Protein AF-A0A4S8KKP1-F1 (afdb_monomer_lite)

Structure (mmCIF, N/CA/C/O backbone):
data_AF-A0A4S8KKP1-F1
#
_entry.id   AF-A0A4S8KKP1-F1
#
loop_
_atom_site.group_PDB
_atom_site.id
_atom_site.type_symbol
_atom_site.label_atom_id
_atom_site.label_alt_id
_atom_site.label_comp_id
_atom_site.label_asym_id
_atom_site.label_entity_id
_atom_site.label_seq_id
_atom_site.pdbx_PDB_ins_code
_atom_site.Cartn_x
_atom_site.Cartn_y
_atom_site.Cartn_z
_atom_site.occupancy
_atom_site.B_iso_or_equiv
_atom_site.auth_seq_id
_atom_site.auth_comp_id
_atom_site.auth_asym_id
_atom_site.auth_atom_id
_atom_site.pdbx_PDB_model_num
ATOM 1 N N . ILE A 1 1 ? 6.135 -16.336 -1.699 1.00 77.44 1 ILE A N 1
ATOM 2 C CA . ILE A 1 1 ? 6.123 -14.896 -1.329 1.00 77.44 1 ILE A CA 1
ATOM 3 C C . ILE A 1 1 ? 5.027 -14.130 -2.071 1.00 77.44 1 ILE A C 1
ATOM 5 O O . ILE A 1 1 ? 3.992 -13.927 -1.466 1.00 77.44 1 ILE A O 1
ATOM 9 N N . ILE A 1 2 ? 5.138 -13.772 -3.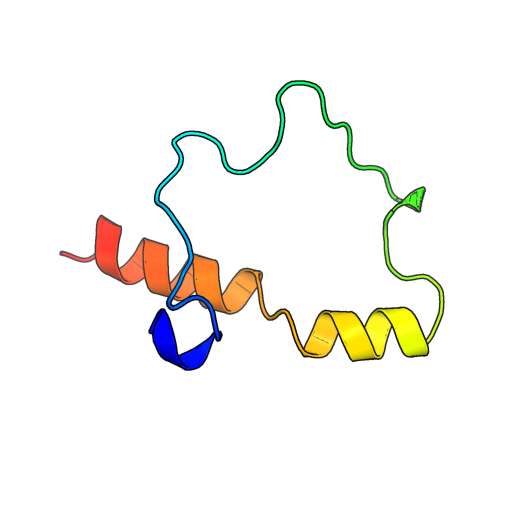357 1.00 80.44 2 ILE A N 1
ATOM 10 C CA . ILE A 1 2 ? 4.084 -12.983 -4.050 1.00 80.44 2 ILE A CA 1
ATOM 11 C C . ILE A 1 2 ? 2.698 -13.674 -4.016 1.00 80.44 2 ILE A C 1
ATOM 13 O O . ILE A 1 2 ? 1.674 -13.037 -3.771 1.00 80.44 2 ILE A O 1
ATOM 17 N N . SER A 1 3 ? 2.670 -15.001 -4.168 1.00 82.94 3 SER A N 1
ATOM 18 C CA . SER A 1 3 ? 1.460 -15.826 -4.064 1.00 82.94 3 SER A CA 1
ATOM 19 C C . SER A 1 3 ? 0.834 -15.883 -2.665 1.00 82.94 3 SER A C 1
ATOM 21 O O . SER A 1 3 ? -0.372 -16.088 -2.573 1.00 82.94 3 SER A O 1
ATOM 23 N N . GLU A 1 4 ? 1.623 -15.708 -1.600 1.00 85.62 4 GLU A N 1
ATOM 24 C CA . GLU A 1 4 ? 1.161 -15.727 -0.199 1.00 85.62 4 GLU A CA 1
ATOM 25 C C . GLU A 1 4 ? 0.439 -14.433 0.180 1.00 85.62 4 GLU A C 1
ATOM 27 O O . GLU A 1 4 ? -0.369 -14.421 1.102 1.00 85.62 4 GLU A O 1
ATOM 32 N N . PHE A 1 5 ? 0.718 -13.349 -0.545 1.00 84.25 5 PHE A N 1
ATOM 33 C CA . PHE A 1 5 ? 0.100 -12.040 -0.347 1.00 84.25 5 PHE A CA 1
ATOM 34 C C . PHE A 1 5 ? -1.015 -11.744 -1.360 1.00 84.25 5 PHE A C 1
ATOM 36 O O . PHE A 1 5 ? -1.466 -10.607 -1.452 1.00 84.25 5 PHE A O 1
ATOM 43 N N . GLY A 1 6 ? -1.444 -12.740 -2.146 1.00 84.00 6 GLY A N 1
ATOM 44 C CA . GLY A 1 6 ? -2.496 -12.566 -3.154 1.00 84.00 6 GLY A CA 1
ATOM 45 C C . GLY A 1 6 ? -2.099 -11.679 -4.342 1.00 84.00 6 GLY A C 1
ATOM 46 O O . GLY A 1 6 ? -2.968 -11.225 -5.071 1.00 84.00 6 GLY A O 1
ATOM 47 N N . GLN A 1 7 ? -0.803 -11.439 -4.566 1.00 84.56 7 GLN A N 1
ATOM 48 C CA . GLN A 1 7 ? -0.294 -10.494 -5.572 1.00 84.56 7 GLN A CA 1
ATOM 49 C C . GLN A 1 7 ? 0.169 -11.185 -6.867 1.00 84.56 7 GLN A C 1
ATOM 51 O O . GLN A 1 7 ? 1.071 -10.703 -7.542 1.00 84.56 7 GLN A O 1
ATOM 56 N N . ARG A 1 8 ? -0.394 -12.351 -7.222 1.00 85.25 8 ARG A N 1
ATOM 57 C CA . ARG A 1 8 ? 0.085 -13.159 -8.369 1.00 85.25 8 ARG A CA 1
ATOM 58 C C . ARG A 1 8 ? 0.007 -12.428 -9.711 1.00 85.25 8 ARG A C 1
ATOM 60 O O . ARG A 1 8 ? 0.816 -12.707 -10.585 1.00 85.25 8 ARG A O 1
ATOM 67 N N . GLU A 1 9 ? -0.946 -11.514 -9.846 1.00 85.88 9 GLU A N 1
ATOM 68 C CA . GLU A 1 9 ? -1.175 -10.713 -11.054 1.00 85.88 9 GLU A CA 1
ATOM 69 C C . GLU A 1 9 ? -0.522 -9.323 -10.973 1.00 85.88 9 GLU A C 1
ATOM 71 O O . GLU A 1 9 ? -0.709 -8.492 -11.854 1.00 85.88 9 GLU A O 1
ATOM 76 N N . ALA A 1 10 ? 0.250 -9.042 -9.917 1.00 83.25 10 ALA A N 1
ATOM 77 C CA . ALA A 1 10 ? 0.905 -7.753 -9.762 1.00 83.25 10 ALA A CA 1
ATOM 78 C C . ALA A 1 10 ? 2.036 -7.585 -10.787 1.00 83.25 10 ALA A C 1
ATOM 80 O O . ALA A 1 10 ? 2.921 -8.434 -10.918 1.00 83.25 10 ALA A O 1
ATOM 81 N N . HIS A 1 11 ? 2.036 -6.449 -11.481 1.00 83.62 11 HIS A N 1
ATOM 82 C CA . HIS A 1 11 ? 3.076 -6.092 -12.439 1.00 83.62 11 HIS A CA 1
ATOM 83 C C . HIS A 1 11 ? 4.175 -5.254 -11.781 1.00 83.62 11 HIS A C 1
ATOM 85 O O . HIS A 1 11 ? 3.914 -4.415 -10.917 1.00 83.62 11 HIS A O 1
ATOM 91 N N . ALA A 1 12 ? 5.419 -5.455 -12.215 1.00 81.38 12 ALA A N 1
ATOM 92 C CA . ALA A 1 12 ? 6.537 -4.641 -11.759 1.00 81.38 12 ALA A CA 1
ATOM 93 C C . ALA A 1 12 ? 6.416 -3.214 -12.313 1.00 81.38 12 ALA A C 1
ATOM 95 O O . ALA A 1 12 ? 6.371 -3.006 -13.525 1.00 81.38 12 ALA A O 1
ATOM 96 N N . VAL A 1 13 ? 6.403 -2.228 -11.419 1.00 81.62 13 VAL A N 1
ATOM 97 C CA . VAL A 1 13 ? 6.377 -0.801 -11.754 1.00 81.62 13 VAL A CA 1
ATOM 98 C C . VAL A 1 13 ? 7.483 -0.077 -10.997 1.00 81.62 13 VAL A C 1
ATOM 100 O O . VAL A 1 13 ? 7.804 -0.424 -9.862 1.00 81.62 13 VAL A O 1
ATOM 103 N N . LYS A 1 14 ? 8.087 0.934 -11.632 1.00 78.62 14 LYS A N 1
ATOM 104 C CA . LYS A 1 14 ? 9.235 1.660 -11.064 1.00 78.62 14 LYS A CA 1
ATOM 105 C C . LYS A 1 14 ? 8.853 2.470 -9.822 1.00 78.62 14 LYS A C 1
ATOM 107 O O . LYS A 1 14 ? 9.605 2.500 -8.854 1.00 78.62 14 LYS A O 1
ATOM 112 N N . THR A 1 15 ? 7.674 3.085 -9.856 1.00 79.25 15 THR A N 1
ATOM 113 C CA . THR A 1 15 ? 7.081 3.790 -8.721 1.00 79.25 15 THR A CA 1
ATOM 114 C C . THR A 1 15 ? 5.631 3.324 -8.605 1.00 79.25 15 THR A C 1
ATOM 116 O O . THR A 1 15 ? 4.828 3.687 -9.459 1.00 79.25 15 THR A O 1
ATOM 119 N N . PRO A 1 16 ? 5.283 2.489 -7.609 1.00 75.50 16 PRO A N 1
ATOM 120 C CA . PRO A 1 16 ? 3.919 1.976 -7.453 1.00 75.50 16 PRO A CA 1
ATOM 121 C C . PRO A 1 16 ? 2.921 3.041 -6.990 1.00 75.50 16 PRO A C 1
ATOM 123 O O . PRO A 1 16 ? 1.719 2.850 -7.127 1.00 75.50 16 PRO A O 1
ATOM 126 N N . LEU A 1 17 ? 3.414 4.155 -6.447 1.00 82.31 17 LEU A N 1
ATOM 127 C CA . LEU A 1 17 ? 2.603 5.309 -6.085 1.00 82.31 17 LEU A CA 1
ATOM 128 C C . LEU A 1 17 ? 2.515 6.280 -7.266 1.00 82.31 17 LEU A C 1
ATOM 130 O O . LEU A 1 17 ? 3.538 6.596 -7.880 1.00 82.31 17 LEU A O 1
ATOM 134 N N . GLU A 1 18 ? 1.318 6.790 -7.545 1.00 83.19 18 GLU A N 1
ATOM 135 C CA . GLU A 1 18 ? 1.138 7.821 -8.564 1.00 83.19 18 GLU A CA 1
ATOM 136 C C . GLU A 1 18 ? 1.951 9.087 -8.219 1.00 83.19 18 GLU A C 1
ATOM 138 O O . GLU A 1 18 ? 1.990 9.534 -7.064 1.00 83.19 18 GLU A O 1
ATOM 143 N N . PRO A 1 19 ? 2.639 9.696 -9.202 1.00 85.94 19 PRO A N 1
ATOM 144 C CA . PRO A 1 19 ? 3.359 10.938 -8.973 1.00 85.94 19 PRO A CA 1
ATOM 145 C C . PRO A 1 19 ? 2.423 12.043 -8.476 1.00 85.94 19 PRO A C 1
ATOM 147 O O . PRO A 1 19 ? 1.408 12.345 -9.096 1.00 85.94 19 PRO A O 1
ATOM 150 N N . GLY A 1 20 ? 2.792 12.688 -7.370 1.00 87.31 20 GLY A N 1
ATOM 151 C CA . GLY A 1 20 ? 2.010 13.782 -6.792 1.00 87.31 20 GLY A CA 1
ATOM 152 C C . GLY A 1 20 ? 0.966 13.353 -5.759 1.00 87.31 20 GLY A C 1
ATOM 153 O O . GLY A 1 20 ? 0.392 14.232 -5.113 1.00 87.31 20 GLY A O 1
ATOM 154 N N . THR A 1 21 ? 0.769 12.050 -5.518 1.00 88.62 21 THR A N 1
ATOM 155 C CA . THR A 1 21 ? -0.061 11.583 -4.399 1.00 88.62 21 THR A CA 1
ATOM 156 C C . THR A 1 21 ? 0.527 12.060 -3.072 1.00 88.62 21 THR A C 1
ATOM 158 O O . THR A 1 21 ? 1.663 11.737 -2.716 1.00 88.62 21 THR A O 1
ATOM 161 N N . ARG A 1 22 ? -0.257 12.832 -2.314 1.00 89.56 22 ARG A N 1
ATOM 162 C CA . ARG A 1 22 ? 0.097 13.292 -0.967 1.00 89.56 22 ARG A CA 1
ATOM 163 C C . ARG A 1 22 ? -0.777 12.581 0.049 1.00 89.56 22 ARG A C 1
ATOM 165 O O . ARG A 1 22 ? -1.934 12.939 0.217 1.00 89.56 22 ARG A O 1
ATOM 172 N N . LEU A 1 23 ? -0.198 11.599 0.730 1.00 88.25 23 LEU A N 1
ATOM 173 C CA . LEU A 1 23 ? -0.854 10.944 1.854 1.00 88.25 23 LEU A CA 1
ATOM 174 C C . LEU A 1 23 ? -0.835 11.861 3.080 1.00 88.25 23 LEU A C 1
ATOM 176 O O . LEU A 1 23 ? 0.153 12.544 3.364 1.00 88.25 23 LEU A O 1
ATOM 180 N N . SER A 1 24 ? -1.929 11.847 3.821 1.00 93.00 24 SER A N 1
ATOM 181 C CA . SER A 1 24 ? -2.150 12.621 5.032 1.00 93.00 24 SER A CA 1
ATOM 182 C C . SER A 1 24 ? -2.642 11.716 6.161 1.00 93.00 24 SER A C 1
ATOM 184 O O . SER A 1 24 ? -3.035 10.570 5.956 1.00 93.00 24 SER A O 1
ATOM 186 N N . ARG A 1 25 ? -2.692 12.250 7.387 1.00 88.06 25 ARG A N 1
ATOM 187 C CA . ARG A 1 25 ? -3.355 11.550 8.502 1.00 88.06 25 ARG A CA 1
ATOM 188 C C . ARG A 1 25 ? -4.857 11.358 8.267 1.00 88.06 25 ARG A C 1
ATOM 190 O O . ARG A 1 25 ? -5.469 10.558 8.957 1.00 88.06 25 ARG A O 1
ATOM 197 N N . GLY A 1 26 ? -5.455 12.090 7.327 1.00 91.06 26 GLY A N 1
ATOM 198 C CA . GLY A 1 26 ? -6.855 11.920 6.954 1.00 91.06 26 GLY A CA 1
ATOM 199 C C . GLY A 1 26 ? -7.136 10.600 6.237 1.00 91.06 26 GLY A C 1
ATOM 200 O O . GLY A 1 26 ? -8.266 10.127 6.335 1.00 91.06 26 GLY A O 1
ATOM 201 N N . ASP A 1 27 ? -6.116 10.022 5.595 1.00 88.31 27 ASP A N 1
ATOM 202 C CA . ASP A 1 27 ? -6.188 8.793 4.793 1.00 88.31 27 ASP A CA 1
ATOM 203 C C . ASP A 1 27 ? -5.932 7.528 5.625 1.00 88.31 27 ASP A C 1
ATOM 205 O O . ASP A 1 27 ? -5.969 6.413 5.108 1.00 88.31 27 ASP A O 1
ATOM 209 N N . SER A 1 28 ? -5.646 7.677 6.925 1.00 89.25 28 SER A N 1
ATOM 210 C CA . SER A 1 28 ? -5.566 6.525 7.817 1.00 89.25 28 SER A CA 1
ATOM 211 C C . SER A 1 28 ? -6.963 5.945 8.056 1.00 89.25 28 SER A C 1
ATOM 213 O O . SER A 1 28 ? -7.888 6.737 8.252 1.00 89.25 28 SER A O 1
ATOM 215 N N . PRO A 1 29 ? -7.101 4.612 8.167 1.00 91.00 29 PRO A N 1
ATOM 216 C CA . PRO A 1 29 ? -8.342 3.966 8.587 1.00 91.00 29 PRO A CA 1
ATOM 217 C C . PRO A 1 29 ? -8.882 4.584 9.878 1.00 91.00 29 PRO A C 1
ATOM 219 O O . PRO A 1 29 ? -8.160 4.675 10.880 1.00 91.00 29 PRO A O 1
ATOM 222 N N . LYS A 1 30 ? -10.141 5.012 9.861 1.00 93.56 30 LYS A N 1
ATOM 223 C CA . LYS A 1 30 ? -10.830 5.629 11.001 1.00 93.56 30 LYS A CA 1
ATOM 224 C C . LYS A 1 30 ? -11.804 4.655 11.639 1.00 93.56 30 LYS A C 1
ATOM 226 O O . LYS A 1 30 ? -11.877 4.623 12.868 1.00 93.56 30 LYS A O 1
ATOM 231 N N . THR A 1 31 ? -12.518 3.869 10.835 1.00 94.94 31 THR A N 1
ATOM 232 C CA . THR A 1 31 ? -13.499 2.902 11.345 1.00 94.94 31 THR A CA 1
ATOM 233 C C . THR A 1 31 ? -12.861 1.542 11.620 1.00 94.94 31 THR A C 1
ATOM 235 O O . THR A 1 31 ? -11.744 1.257 11.182 1.00 94.94 31 THR A O 1
ATOM 238 N N . GLU A 1 32 ? -13.544 0.699 12.393 1.00 93.31 32 GLU A N 1
ATOM 239 C CA . GLU A 1 32 ? -13.052 -0.653 12.675 1.00 93.31 32 GLU A CA 1
ATOM 240 C C . GLU A 1 32 ? -13.117 -1.551 11.436 1.00 93.31 32 GLU A C 1
ATOM 242 O O . GLU A 1 32 ? -12.222 -2.366 11.226 1.00 93.31 32 GLU A O 1
ATOM 247 N N . GLU A 1 33 ? -14.097 -1.342 10.559 1.00 93.19 33 GLU A N 1
ATOM 248 C CA . GLU A 1 33 ? -14.212 -2.048 9.282 1.00 93.19 33 GLU A CA 1
ATOM 249 C C . GLU A 1 33 ? -13.017 -1.740 8.370 1.00 93.19 33 GLU A C 1
ATOM 251 O O . GLU A 1 33 ? -12.370 -2.659 7.870 1.00 93.19 33 GLU A O 1
ATOM 256 N N . GLU A 1 34 ? -12.646 -0.460 8.228 1.00 91.25 34 GLU A N 1
ATOM 257 C CA . GLU A 1 34 ? -11.471 -0.053 7.442 1.00 91.25 34 GLU A CA 1
ATOM 258 C C . GLU A 1 34 ? -10.172 -0.646 8.014 1.00 91.25 34 GLU A C 1
ATOM 260 O O . GLU A 1 34 ? -9.263 -1.029 7.271 1.00 91.25 34 GLU A O 1
ATOM 265 N N . LYS A 1 35 ? -10.067 -0.750 9.346 1.00 90.25 35 LYS A N 1
ATOM 266 C CA . LYS A 1 35 ? -8.916 -1.384 10.007 1.00 90.25 35 LYS A CA 1
ATOM 267 C C . LYS A 1 35 ? -8.878 -2.888 9.754 1.00 90.25 35 LYS A C 1
ATOM 269 O O . LYS A 1 35 ? -7.796 -3.413 9.491 1.00 90.25 35 LYS A O 1
ATOM 274 N N . GLU A 1 36 ? -10.013 -3.581 9.829 1.00 91.31 36 GLU A N 1
ATOM 275 C CA . GLU A 1 36 ? -10.120 -5.010 9.502 1.00 91.31 36 GLU A CA 1
ATOM 276 C C . GLU A 1 36 ? -9.751 -5.288 8.043 1.00 91.31 36 GLU A C 1
ATOM 278 O O . GLU A 1 36 ? -9.024 -6.240 7.749 1.00 91.31 36 GLU A O 1
ATOM 283 N N . ASP A 1 37 ? -10.160 -4.419 7.124 1.00 88.44 37 ASP A N 1
ATOM 284 C CA . ASP A 1 37 ? -9.773 -4.544 5.724 1.00 88.44 37 ASP A CA 1
ATOM 285 C C . ASP A 1 37 ? -8.273 -4.309 5.521 1.00 88.44 37 ASP A C 1
ATOM 287 O O . ASP A 1 37 ? -7.618 -5.076 4.809 1.00 88.44 37 ASP A O 1
ATOM 291 N N . MET A 1 38 ? -7.671 -3.351 6.231 1.00 88.25 38 MET A N 1
ATOM 292 C CA . MET A 1 38 ? -6.217 -3.156 6.201 1.00 88.25 38 MET A CA 1
ATOM 293 C C . MET A 1 38 ? -5.417 -4.305 6.815 1.00 88.25 38 MET A C 1
ATOM 295 O O . MET A 1 38 ? -4.287 -4.546 6.383 1.00 88.25 38 MET A O 1
ATOM 299 N N . LYS A 1 39 ? -5.981 -5.094 7.739 1.00 85.12 39 LYS A N 1
ATOM 300 C CA . LYS A 1 39 ? -5.319 -6.322 8.226 1.00 85.12 39 LYS A CA 1
ATOM 301 C C . LYS A 1 39 ? -5.128 -7.359 7.114 1.00 85.12 39 LYS A C 1
ATOM 303 O O . LYS A 1 39 ? -4.158 -8.117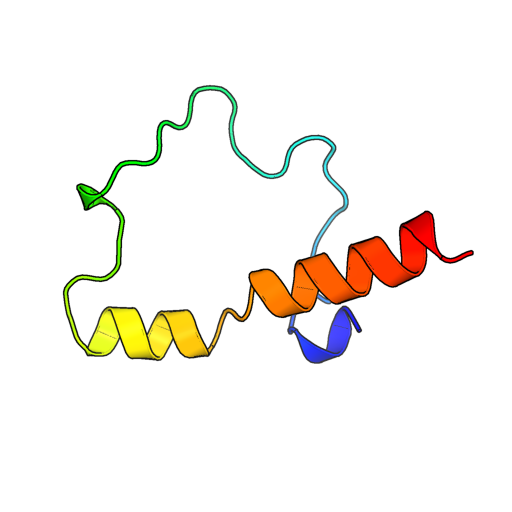 7.158 1.00 85.12 39 LYS A O 1
ATOM 308 N N . LYS A 1 40 ? -6.005 -7.374 6.104 1.00 83.62 40 LYS A N 1
ATOM 309 C CA . LYS A 1 40 ? -5.910 -8.269 4.935 1.00 83.62 40 LYS A CA 1
ATOM 310 C C . LYS A 1 40 ? -4.847 -7.818 3.930 1.00 83.62 40 LYS A C 1
ATOM 312 O O . LYS A 1 40 ? -4.449 -8.610 3.080 1.00 83.62 40 LYS A O 1
ATOM 317 N N . VAL A 1 41 ? -4.355 -6.580 4.042 1.00 81.56 41 VAL A N 1
ATOM 318 C CA . VAL A 1 41 ? -3.345 -5.991 3.151 1.00 81.56 41 VAL A CA 1
ATOM 319 C C . VAL A 1 41 ? -2.043 -5.754 3.934 1.00 81.56 41 VAL A C 1
ATOM 321 O O . VAL A 1 41 ? -1.722 -4.622 4.300 1.00 81.56 41 VAL A O 1
ATOM 324 N N . PRO A 1 42 ? -1.244 -6.805 4.222 1.00 81.00 42 PRO A N 1
ATOM 325 C CA . PRO A 1 42 ? -0.050 -6.709 5.065 1.00 81.00 42 PRO A CA 1
ATOM 326 C C . PRO A 1 42 ? 1.146 -6.106 4.304 1.00 81.00 42 PRO A C 1
ATOM 328 O O . PRO A 1 42 ? 2.199 -6.734 4.152 1.00 81.00 42 PRO A O 1
ATOM 331 N N . TYR A 1 43 ? 0.998 -4.861 3.848 1.00 82.50 43 TYR A N 1
ATOM 332 C CA . TYR A 1 43 ? 1.947 -4.145 2.992 1.00 82.50 43 TYR A CA 1
ATOM 333 C C . TYR A 1 43 ? 3.375 -4.165 3.553 1.00 82.50 43 TYR A C 1
ATOM 335 O O . TYR A 1 43 ? 4.321 -4.524 2.856 1.00 82.50 43 TYR A O 1
ATOM 343 N N . ARG A 1 44 ? 3.539 -3.888 4.855 1.00 82.94 44 ARG A N 1
ATOM 344 C CA . ARG A 1 44 ? 4.852 -3.899 5.525 1.00 82.94 44 ARG A CA 1
ATOM 345 C C . ARG A 1 44 ? 5.554 -5.258 5.435 1.00 82.94 44 ARG A C 1
ATOM 347 O O . ARG A 1 44 ? 6.764 -5.301 5.227 1.00 82.94 44 ARG A O 1
ATOM 354 N N . ARG A 1 45 ? 4.810 -6.357 5.600 1.00 86.75 45 ARG A N 1
ATOM 355 C CA . ARG A 1 45 ? 5.363 -7.718 5.553 1.00 86.75 45 ARG A CA 1
ATOM 356 C C . ARG A 1 45 ? 5.750 -8.091 4.123 1.00 86.75 45 ARG A C 1
ATOM 358 O O . ARG A 1 45 ? 6.854 -8.582 3.918 1.00 86.75 45 ARG A O 1
ATOM 365 N N . LEU A 1 46 ? 4.882 -7.796 3.152 1.00 87.00 46 L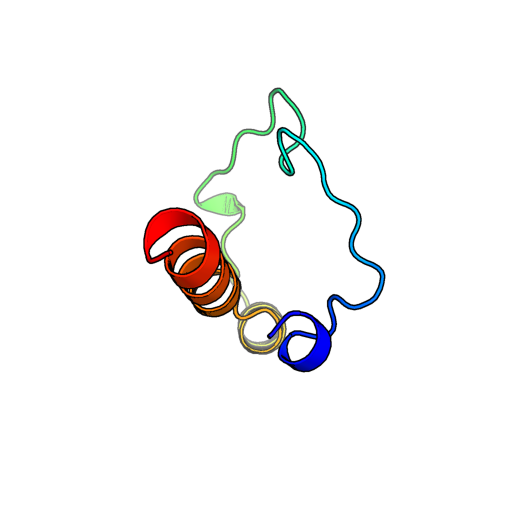EU A N 1
ATOM 366 C CA . LEU A 1 46 ? 5.147 -8.018 1.729 1.00 87.00 46 LEU A CA 1
ATOM 367 C C . LEU A 1 46 ? 6.422 -7.290 1.274 1.00 87.00 46 LEU A C 1
ATOM 369 O O . LEU A 1 46 ? 7.326 -7.923 0.733 1.00 87.00 46 LEU A O 1
ATOM 373 N N . ILE A 1 47 ? 6.525 -5.984 1.543 1.00 84.00 47 ILE A N 1
ATOM 374 C CA . ILE A 1 47 ? 7.689 -5.176 1.150 1.00 84.00 47 ILE A CA 1
ATOM 375 C C . ILE A 1 47 ? 8.964 -5.650 1.858 1.00 84.00 47 ILE A C 1
ATOM 377 O O . ILE A 1 47 ? 10.009 -5.738 1.220 1.00 84.00 47 ILE A O 1
ATOM 381 N N . GLY A 1 48 ? 8.887 -6.007 3.144 1.00 85.69 48 GLY A N 1
ATOM 382 C CA . GLY A 1 48 ? 10.031 -6.547 3.883 1.00 85.69 48 GLY A CA 1
ATOM 383 C C . GLY A 1 48 ? 10.573 -7.843 3.273 1.00 85.69 48 GLY A C 1
ATOM 384 O O . GLY A 1 48 ? 11.779 -7.968 3.074 1.00 85.69 48 GLY A O 1
ATOM 385 N N . SER A 1 49 ? 9.692 -8.780 2.911 1.00 86.31 49 SER A N 1
ATOM 386 C CA . SER A 1 49 ? 10.086 -10.019 2.230 1.00 86.31 49 SER A CA 1
ATOM 387 C C . SER A 1 49 ? 10.688 -9.761 0.846 1.00 86.31 49 SER A C 1
ATOM 389 O O . SER A 1 49 ? 11.677 -10.398 0.494 1.00 86.31 49 SER A O 1
ATOM 391 N N . LEU A 1 50 ? 10.128 -8.823 0.073 1.00 84.38 50 LEU A N 1
ATOM 392 C CA . LEU A 1 50 ? 10.666 -8.444 -1.239 1.00 84.38 50 LEU A CA 1
ATOM 393 C C . LEU A 1 50 ? 12.056 -7.806 -1.129 1.00 84.38 50 LEU A C 1
ATOM 395 O O . LEU A 1 50 ? 12.955 -8.187 -1.869 1.00 84.38 50 LEU A O 1
ATOM 399 N N . MET A 1 51 ? 12.249 -6.879 -0.187 1.00 85.00 51 MET A N 1
ATOM 400 C CA . MET A 1 51 ? 13.545 -6.235 0.047 1.00 85.00 51 MET A CA 1
ATOM 401 C C . MET A 1 51 ? 14.603 -7.236 0.508 1.00 85.00 51 MET A C 1
ATOM 403 O O . MET A 1 51 ? 15.728 -7.188 0.022 1.00 85.00 51 MET A O 1
ATOM 407 N N . TYR A 1 52 ? 14.247 -8.164 1.402 1.00 86.56 52 TYR A N 1
ATOM 408 C CA . TYR A 1 52 ? 15.161 -9.225 1.827 1.00 86.56 52 TYR A CA 1
ATOM 409 C C . TYR A 1 52 ? 15.623 -10.083 0.643 1.00 86.56 52 TYR A C 1
ATOM 411 O O . TYR A 1 52 ? 16.817 -10.324 0.510 1.00 86.56 52 TYR A O 1
ATOM 419 N N . LEU A 1 53 ? 14.706 -10.483 -0.245 1.00 85.31 53 LEU A N 1
ATOM 420 C CA . LEU A 1 53 ? 15.061 -11.222 -1.459 1.00 85.31 53 LEU A CA 1
ATOM 421 C C . LEU A 1 53 ? 15.917 -10.408 -2.436 1.00 85.31 53 LEU A C 1
ATOM 423 O O . LEU A 1 53 ? 16.789 -10.976 -3.072 1.00 85.31 53 LEU A O 1
ATOM 427 N N . ALA A 1 54 ? 15.637 -9.114 -2.600 1.00 84.06 54 ALA A N 1
ATOM 428 C CA . ALA A 1 54 ? 16.30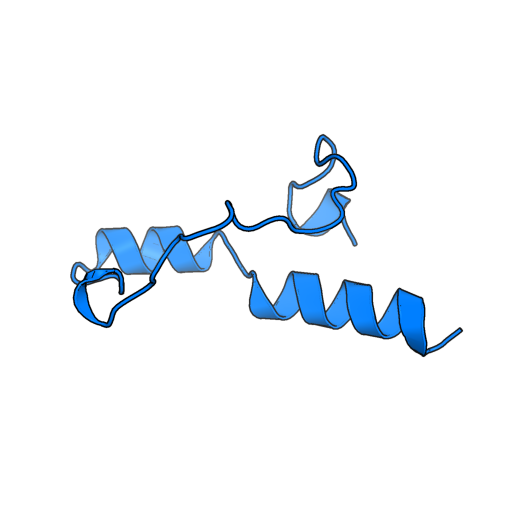0 -8.279 -3.602 1.00 84.06 54 ALA A CA 1
ATOM 429 C C . ALA A 1 54 ? 17.680 -7.758 -3.166 1.00 84.06 54 ALA A C 1
ATOM 431 O O . ALA A 1 54 ? 18.506 -7.459 -4.021 1.00 84.06 54 ALA A O 1
ATOM 432 N N . ILE A 1 55 ? 17.902 -7.586 -1.858 1.00 82.00 55 ILE A N 1
ATOM 433 C CA . ILE A 1 55 ? 19.134 -7.012 -1.283 1.00 82.00 55 ILE A CA 1
ATOM 434 C C . ILE A 1 55 ? 20.004 -8.096 -0.628 1.00 82.00 55 ILE A C 1
ATOM 436 O O . ILE A 1 55 ? 21.217 -7.941 -0.537 1.00 82.00 55 ILE A O 1
ATOM 440 N N . GLY A 1 56 ? 19.392 -9.172 -0.125 1.00 65.06 56 GLY A N 1
ATOM 441 C CA . GLY A 1 56 ? 20.070 -10.248 0.603 1.00 65.06 56 GLY A CA 1
ATOM 442 C C . GLY A 1 56 ? 20.672 -11.357 -0.268 1.00 65.06 56 GLY A C 1
ATOM 443 O O . GLY A 1 56 ? 21.207 -12.311 0.295 1.00 65.06 56 GLY A O 1
ATOM 444 N N . THR A 1 57 ? 20.585 -11.249 -1.597 1.00 50.12 57 THR A N 1
ATOM 445 C CA . THR A 1 57 ? 21.262 -1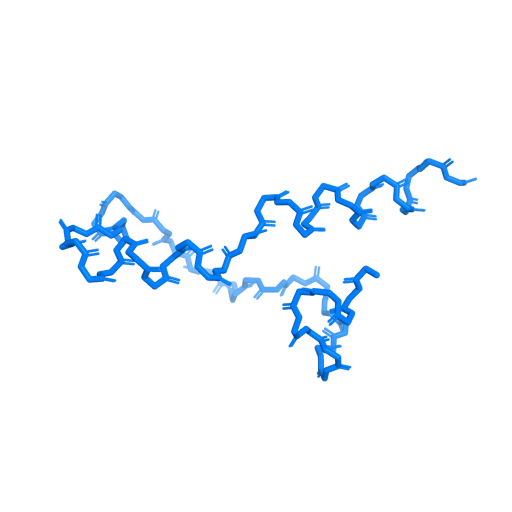2.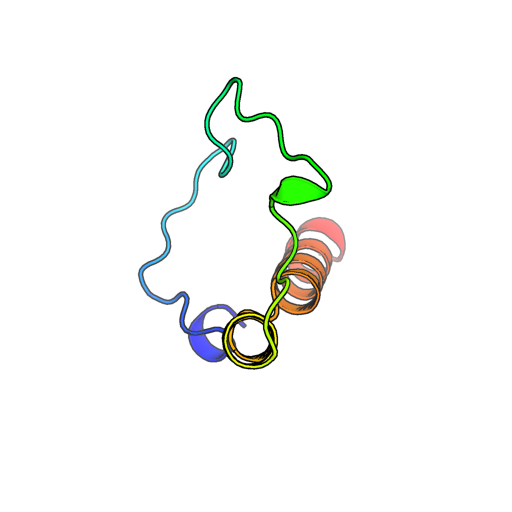108 -2.589 1.00 50.12 57 THR A CA 1
ATOM 446 C C . THR A 1 57 ? 22.220 -11.278 -3.422 1.00 50.12 57 THR A C 1
ATOM 448 O O . THR A 1 57 ? 23.346 -11.754 -3.670 1.00 50.12 57 THR A O 1
#

Organism: Dendrothele bispora (strain CBS 962.96) (NCBI:txid1314807)

Foldseek 3Di:
DCVVLVNPVPDDDPDPDDPPDDDDPVPPDDDPVSVVVVVSRPPVVVVVVVCCVVVVD

Sequence (57 aa):
IISEFGQREAHAVKTPLEPGTRLSRGDSPKTEEEKEDMKKVPYRRLIGSLMYLAIGT

pLDDT: mean 84.79, std 6.79, range [50.12, 94.94]

Radius of gyration: 13.81 Å; chains: 1; bounding box: 36×30×25 Å

Secondary structure (DSSP, 8-state):
-GGGGT-TTPPP-S-SSPTT----GGGS--SHHHHHHHHT--HHHHHHHHHHHHH--